Protein AF-A0A7S0ETU5-F1 (afdb_monomer)

Radius of gyration: 22.47 Å; Cα contacts (8 Å, |Δi|>4): 274; chains: 1; bounding box: 62×33×72 Å

Mean predicted aligned error: 13.71 Å

Structure (mmCIF, N/CA/C/O backbone):
data_AF-A0A7S0ETU5-F1
#
_entry.id   AF-A0A7S0ETU5-F1
#
loop_
_atom_site.group_PDB
_atom_site.id
_atom_site.type_symbol
_atom_site.label_atom_id
_atom_site.label_alt_id
_atom_site.label_comp_id
_atom_site.label_asym_id
_atom_site.label_entity_id
_atom_site.label_seq_id
_atom_site.pdbx_PDB_ins_code
_atom_site.Cartn_x
_atom_site.Cartn_y
_atom_site.Cartn_z
_atom_site.occupancy
_atom_site.B_iso_or_equiv
_atom_site.auth_seq_id
_atom_site.auth_comp_id
_atom_site.auth_asym_id
_atom_site.auth_atom_id
_atom_site.pdbx_PDB_model_num
ATOM 1 N N . VAL A 1 1 ? 16.289 -14.138 17.299 1.00 45.72 1 VAL A N 1
ATOM 2 C CA . VAL A 1 1 ? 15.875 -12.970 16.482 1.00 45.72 1 VAL A CA 1
ATOM 3 C C . VAL A 1 1 ? 15.172 -11.988 17.409 1.00 45.72 1 VAL A C 1
ATOM 5 O O . VAL A 1 1 ? 14.161 -12.369 17.981 1.00 45.72 1 VAL A O 1
ATOM 8 N N . ARG A 1 2 ? 15.724 -10.792 17.666 1.00 39.81 2 ARG A N 1
ATOM 9 C CA . ARG A 1 2 ? 15.003 -9.770 18.454 1.00 39.81 2 ARG A CA 1
ATOM 10 C C . ARG A 1 2 ? 13.750 -9.366 17.662 1.00 39.81 2 ARG A C 1
ATOM 12 O O . ARG A 1 2 ? 13.900 -9.133 16.462 1.00 39.81 2 ARG A O 1
ATOM 19 N N . PRO A 1 3 ? 12.546 -9.307 18.261 1.00 54.31 3 PRO A N 1
ATOM 20 C CA . PRO A 1 3 ? 11.381 -8.816 17.539 1.00 54.31 3 PRO A CA 1
ATOM 21 C C . PRO A 1 3 ? 11.680 -7.379 17.115 1.00 54.31 3 PRO A C 1
ATOM 23 O O . PRO A 1 3 ? 12.075 -6.558 17.944 1.00 54.31 3 PRO A O 1
ATOM 26 N N . ALA A 1 4 ? 11.565 -7.090 15.820 1.00 57.84 4 ALA A N 1
ATOM 27 C CA . ALA A 1 4 ? 11.725 -5.728 15.344 1.00 57.84 4 ALA A CA 1
ATOM 28 C C . ALA A 1 4 ? 10.678 -4.862 16.063 1.00 57.84 4 ALA A C 1
ATOM 30 O O . ALA A 1 4 ? 9.484 -5.163 16.035 1.00 57.84 4 ALA A O 1
ATOM 31 N N . SER A 1 5 ? 11.128 -3.845 16.796 1.00 65.81 5 SER A N 1
ATOM 32 C CA . SER A 1 5 ? 10.215 -2.862 17.372 1.00 65.81 5 SER A CA 1
ATOM 33 C C . SER A 1 5 ? 9.646 -2.036 16.228 1.00 65.81 5 SER A C 1
ATOM 35 O O . SER A 1 5 ? 10.385 -1.675 15.312 1.00 65.81 5 SER A O 1
ATOM 37 N N . CYS A 1 6 ? 8.359 -1.701 16.291 1.00 71.56 6 CYS A N 1
ATOM 38 C CA . CYS A 1 6 ? 7.698 -0.868 15.285 1.00 71.56 6 CYS A CA 1
ATOM 39 C C . CYS A 1 6 ? 8.519 0.391 14.916 1.00 71.56 6 CYS A C 1
ATOM 41 O O . CYS A 1 6 ? 8.645 0.740 13.748 1.00 71.56 6 CYS A O 1
ATOM 43 N N . LYS A 1 7 ? 9.227 0.986 15.888 1.00 65.19 7 LYS A N 1
ATOM 44 C CA . LYS A 1 7 ? 10.065 2.184 15.699 1.00 65.19 7 LYS A CA 1
ATOM 45 C C . LYS A 1 7 ? 11.215 2.031 14.691 1.00 65.19 7 LYS A C 1
ATOM 47 O O . LYS A 1 7 ? 11.706 3.040 14.196 1.00 65.19 7 LYS A O 1
ATOM 52 N N . SER A 1 8 ? 11.666 0.811 14.397 1.00 68.06 8 SER A N 1
ATOM 53 C CA . SER A 1 8 ? 12.779 0.557 13.471 1.00 68.06 8 SER A CA 1
ATOM 54 C C . SER A 1 8 ? 12.337 -0.012 12.122 1.00 68.06 8 SER A C 1
ATOM 56 O O . SER A 1 8 ? 13.191 -0.330 11.297 1.00 68.06 8 SER A O 1
ATOM 58 N N . VAL A 1 9 ? 11.031 -0.194 11.894 1.00 70.81 9 VAL A N 1
ATOM 59 C CA . VAL A 1 9 ? 10.513 -0.873 10.700 1.00 70.81 9 VAL A CA 1
ATOM 60 C C . VAL A 1 9 ? 9.837 0.120 9.769 1.00 70.81 9 VAL A C 1
ATOM 62 O O . VAL A 1 9 ? 8.929 0.853 10.159 1.00 70.81 9 VAL A O 1
ATOM 65 N N . ARG A 1 10 ? 10.262 0.098 8.505 1.00 73.12 10 ARG A N 1
ATOM 66 C CA . ARG A 1 10 ? 9.599 0.791 7.403 1.00 73.12 10 ARG A CA 1
ATOM 67 C C . ARG A 1 10 ? 9.239 -0.210 6.314 1.00 73.12 10 ARG A C 1
ATOM 69 O O . ARG A 1 10 ? 10.045 -1.082 5.992 1.00 73.12 10 ARG A O 1
ATOM 76 N N . ALA A 1 11 ? 8.059 -0.066 5.728 1.00 64.19 11 ALA A N 1
ATOM 77 C CA . ALA A 1 11 ? 7.816 -0.559 4.385 1.00 64.19 11 ALA A CA 1
ATOM 78 C C . ALA A 1 11 ? 8.724 0.252 3.445 1.00 64.19 11 ALA A C 1
ATOM 80 O O . ALA A 1 11 ? 8.657 1.481 3.405 1.00 64.19 11 ALA A O 1
ATOM 81 N N . THR A 1 12 ? 9.667 -0.412 2.785 1.00 54.06 12 THR A N 1
ATOM 82 C CA . THR A 1 12 ? 10.616 0.238 1.877 1.00 54.06 12 THR A CA 1
ATOM 83 C C . THR A 1 12 ? 9.896 0.791 0.639 1.00 54.06 12 THR A C 1
ATOM 85 O O . THR A 1 12 ? 8.890 0.237 0.204 1.00 54.06 12 THR A O 1
ATOM 88 N N . HIS A 1 13 ? 10.427 1.890 0.084 1.00 56.19 13 HIS A N 1
ATOM 89 C CA . HIS A 1 13 ? 9.932 2.596 -1.111 1.00 56.19 13 HIS A CA 1
ATOM 90 C C . HIS A 1 13 ? 8.478 3.082 -1.029 1.00 56.19 13 HIS A C 1
ATOM 92 O O . HIS A 1 13 ? 7.650 2.736 -1.868 1.00 56.19 13 HIS A O 1
ATOM 98 N N . ALA A 1 14 ? 8.176 3.939 -0.048 1.00 54.22 14 ALA A N 1
ATOM 99 C CA . ALA A 1 14 ? 7.010 4.810 -0.156 1.00 54.22 14 ALA A CA 1
ATOM 100 C C . ALA A 1 14 ? 7.211 5.736 -1.363 1.00 54.22 14 ALA A C 1
ATOM 102 O O . ALA A 1 14 ? 7.988 6.693 -1.310 1.00 54.22 14 ALA A O 1
ATOM 103 N N . LEU A 1 15 ? 6.565 5.400 -2.476 1.00 59.16 15 LEU A N 1
ATOM 104 C CA . LEU A 1 15 ? 6.574 6.236 -3.667 1.00 59.16 15 LEU A CA 1
ATOM 105 C C . LEU A 1 15 ? 5.717 7.464 -3.369 1.00 59.16 15 LEU A C 1
ATOM 107 O O . LEU A 1 15 ? 4.671 7.366 -2.720 1.00 59.16 15 LEU A O 1
ATOM 111 N N . ARG A 1 16 ? 6.149 8.641 -3.833 1.00 58.72 16 ARG A N 1
ATOM 112 C CA . ARG A 1 16 ? 5.278 9.816 -3.773 1.00 58.72 16 ARG A CA 1
ATOM 113 C C . ARG A 1 16 ? 4.130 9.531 -4.722 1.00 58.72 16 ARG A C 1
ATOM 115 O O . ARG A 1 16 ? 4.345 9.522 -5.928 1.00 58.72 16 ARG A O 1
ATOM 122 N N . ALA A 1 17 ? 2.949 9.276 -4.177 1.00 57.88 17 ALA A N 1
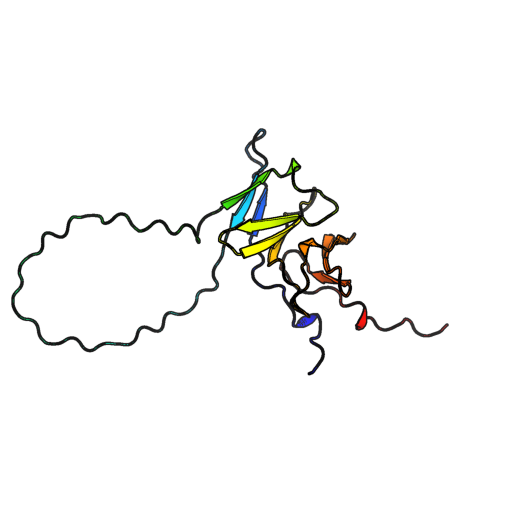ATOM 123 C CA . ALA A 1 17 ? 1.728 9.204 -4.949 1.00 57.88 17 ALA A CA 1
ATOM 124 C C . ALA A 1 17 ? 1.035 10.566 -4.884 1.00 57.88 17 ALA A C 1
ATOM 126 O O . ALA A 1 17 ? 0.931 11.153 -3.808 1.00 57.88 17 ALA A O 1
ATOM 127 N N . ARG A 1 18 ? 0.584 11.090 -6.023 1.00 59.22 18 ARG A N 1
ATOM 128 C CA . ARG A 1 18 ? -0.239 12.306 -6.070 1.00 59.22 18 ARG A CA 1
ATOM 129 C C . ARG A 1 18 ? -1.427 12.080 -6.985 1.00 59.22 18 ARG A C 1
ATOM 131 O O . ARG A 1 18 ? -1.296 11.475 -8.048 1.00 59.22 18 ARG A O 1
ATOM 138 N N . ALA A 1 19 ? -2.577 12.604 -6.582 1.00 56.00 19 ALA A N 1
ATOM 139 C CA . ALA A 1 19 ? -3.689 12.806 -7.499 1.00 56.00 19 ALA A CA 1
ATOM 140 C C . ALA A 1 19 ? -3.479 14.151 -8.206 1.00 56.00 19 ALA A C 1
ATOM 142 O O . ALA A 1 19 ? -3.380 15.187 -7.542 1.00 56.00 19 ALA A O 1
ATOM 143 N N . ARG A 1 20 ? -3.407 14.163 -9.543 1.00 53.84 20 ARG A N 1
ATOM 144 C CA . ARG A 1 20 ? -3.414 15.429 -10.296 1.00 53.84 20 ARG A CA 1
ATOM 145 C C . ARG A 1 20 ? -4.758 16.127 -10.046 1.00 53.84 20 ARG A C 1
ATOM 147 O O . ARG A 1 20 ? -5.813 15.572 -10.355 1.00 53.84 20 ARG A O 1
ATOM 154 N N . ARG A 1 21 ? -4.730 17.317 -9.436 1.00 52.41 21 ARG A N 1
ATOM 155 C CA . ARG A 1 21 ? -5.937 18.104 -9.100 1.00 52.41 21 ARG A CA 1
ATOM 156 C C . ARG A 1 21 ? -6.364 19.071 -10.207 1.00 52.41 21 ARG A C 1
ATOM 158 O O . ARG A 1 21 ? -7.439 19.645 -10.119 1.00 52.41 21 ARG A O 1
ATOM 165 N N . ASP A 1 22 ? -5.543 19.248 -11.233 1.00 45.97 22 ASP A N 1
ATOM 166 C CA . ASP A 1 22 ? -5.636 20.321 -12.225 1.00 45.97 22 ASP A CA 1
ATOM 167 C C . ASP A 1 22 ? -6.175 19.884 -13.602 1.00 45.97 22 ASP A C 1
ATOM 169 O O . ASP A 1 22 ? -6.181 20.677 -14.539 1.00 45.97 22 ASP A O 1
ATOM 173 N N . GLN A 1 23 ? -6.699 18.658 -13.732 1.00 43.69 23 GLN A N 1
ATOM 174 C CA . GLN A 1 23 ? -7.470 18.231 -14.908 1.00 43.69 23 GLN A CA 1
ATOM 175 C C . GLN A 1 23 ? -8.798 17.567 -14.492 1.00 43.69 23 GLN A C 1
ATOM 177 O O . GLN A 1 23 ? -8.777 16.450 -13.972 1.00 43.69 23 GLN A O 1
ATOM 182 N N . PRO A 1 24 ? -9.962 18.202 -14.741 1.00 39.59 24 PRO A N 1
ATOM 183 C CA . PRO A 1 24 ? -11.262 17.740 -14.234 1.00 39.59 24 PRO A CA 1
ATOM 184 C C . PRO A 1 24 ? -11.794 16.461 -14.906 1.00 39.59 24 PRO A C 1
ATOM 186 O O . PRO A 1 24 ? -12.795 15.906 -14.464 1.00 39.59 24 PRO A O 1
ATOM 189 N N . TYR A 1 25 ? -11.123 15.963 -15.949 1.00 42.12 25 TYR A N 1
ATOM 190 C CA . TYR A 1 25 ? -11.507 14.747 -16.682 1.00 42.12 25 TYR A CA 1
ATOM 191 C C . TYR A 1 25 ? -10.528 13.582 -16.458 1.00 42.12 25 TYR A C 1
ATOM 193 O O . TYR A 1 25 ? -10.817 12.451 -16.848 1.00 42.12 25 TYR A O 1
ATOM 201 N N . LEU A 1 26 ? -9.375 13.846 -15.824 1.00 40.81 26 LEU A N 1
ATOM 202 C CA . LEU A 1 26 ? -8.275 12.896 -15.668 1.00 40.81 26 LEU A CA 1
ATOM 203 C C . LEU A 1 26 ? -7.750 12.851 -14.227 1.00 40.81 26 LEU A C 1
ATOM 205 O O . LEU A 1 26 ? -6.632 13.259 -13.922 1.00 40.81 26 LEU A O 1
ATOM 209 N N . HIS A 1 27 ? -8.546 12.306 -13.311 1.00 55.97 27 HIS A N 1
ATOM 210 C CA . HIS A 1 27 ? -8.050 11.971 -11.976 1.00 55.97 27 HIS A CA 1
ATOM 211 C C . HIS A 1 27 ? -7.240 10.670 -12.043 1.00 55.97 27 HIS A C 1
ATOM 213 O O . HIS A 1 27 ? -7.751 9.610 -11.695 1.00 55.97 27 HIS A O 1
ATOM 219 N N . ALA A 1 28 ? -6.004 10.723 -12.539 1.00 54.44 28 ALA A N 1
ATOM 220 C CA . ALA A 1 28 ? -5.068 9.600 -12.485 1.00 54.44 28 ALA A CA 1
ATOM 221 C C . ALA A 1 28 ? -4.238 9.646 -11.191 1.00 54.44 28 ALA A C 1
ATOM 223 O O . ALA A 1 28 ? -3.848 10.720 -10.721 1.00 54.44 28 ALA A O 1
ATOM 224 N N . LEU A 1 29 ? -3.971 8.472 -10.621 1.00 57.72 29 LEU A N 1
ATOM 225 C CA . LEU A 1 29 ? -2.946 8.271 -9.603 1.00 57.72 29 LEU A CA 1
ATOM 226 C C . LEU A 1 29 ? -1.590 8.186 -10.300 1.00 57.72 29 LEU A C 1
ATOM 228 O O . LEU A 1 29 ? -1.395 7.355 -11.190 1.00 57.72 29 LEU A O 1
ATOM 232 N N . LEU A 1 30 ? -0.671 9.060 -9.897 1.00 64.69 30 LEU A N 1
ATOM 233 C CA . LEU A 1 30 ? 0.702 9.086 -10.388 1.00 64.69 30 LEU A CA 1
ATOM 234 C C . LEU A 1 30 ? 1.631 8.553 -9.294 1.00 64.69 30 LEU A C 1
ATOM 236 O O . LEU A 1 30 ? 1.403 8.873 -8.128 1.00 64.69 30 LEU A O 1
ATOM 240 N N . LEU A 1 31 ? 2.675 7.799 -9.654 1.00 57.81 31 LEU A N 1
ATOM 241 C CA . LEU A 1 31 ? 3.783 7.419 -8.761 1.00 57.81 31 LEU A CA 1
ATOM 242 C C . LEU A 1 31 ? 5.111 7.995 -9.262 1.00 57.81 31 LEU A C 1
ATOM 244 O O . LEU A 1 31 ? 5.435 7.801 -10.431 1.00 57.81 31 LEU A O 1
ATOM 248 N N . MET A 1 32 ? 5.885 8.670 -8.398 1.00 57.69 32 MET A N 1
ATOM 249 C CA . MET A 1 32 ? 7.323 8.880 -8.641 1.00 57.69 32 MET A CA 1
ATOM 250 C C . MET A 1 32 ? 8.131 7.838 -7.913 1.00 57.69 32 MET A C 1
ATOM 252 O O . MET A 1 32 ? 8.015 7.689 -6.692 1.00 57.69 32 MET A O 1
ATOM 256 N N . PHE A 1 33 ? 9.050 7.246 -8.651 1.00 49.03 33 PHE A N 1
ATOM 257 C CA . PHE A 1 33 ? 10.226 6.614 -8.098 1.00 49.03 33 PHE A CA 1
ATOM 258 C C . PHE A 1 33 ? 11.217 7.693 -7.676 1.00 49.03 33 PHE A C 1
ATOM 260 O O . PHE A 1 33 ? 11.504 8.629 -8.407 1.00 49.03 33 PHE A O 1
ATOM 267 N N . SER A 1 34 ? 11.693 7.584 -6.443 1.00 39.78 34 SER A N 1
ATOM 268 C CA . SER A 1 34 ? 12.872 8.296 -5.969 1.00 39.78 34 SER A CA 1
ATOM 269 C C . SER A 1 34 ? 13.824 7.198 -5.546 1.00 39.78 34 SER A C 1
ATOM 271 O O . SER A 1 34 ? 13.620 6.572 -4.503 1.00 39.78 34 SER A O 1
ATOM 273 N N . LEU A 1 35 ? 14.835 6.921 -6.363 1.00 43.53 35 LEU A N 1
ATOM 274 C CA . LEU A 1 35 ? 15.949 6.099 -5.911 1.00 43.53 35 LEU A CA 1
ATOM 275 C C . LEU A 1 35 ? 16.624 6.805 -4.719 1.00 43.53 35 LEU A C 1
ATOM 277 O O . LEU A 1 35 ? 16.772 8.031 -4.734 1.00 43.53 35 LEU A O 1
ATOM 281 N N . PRO A 1 36 ? 17.047 6.082 -3.669 1.00 37.81 36 PRO A N 1
ATOM 282 C CA . PRO A 1 36 ? 18.056 6.608 -2.767 1.00 37.81 36 PRO A CA 1
ATOM 283 C C . PRO A 1 36 ? 19.364 6.711 -3.560 1.00 37.81 36 PRO A C 1
ATOM 285 O O . PRO A 1 36 ? 19.745 5.759 -4.236 1.00 37.81 36 PRO A O 1
ATOM 288 N N . SER A 1 37 ? 20.043 7.858 -3.502 1.00 41.94 37 SER A N 1
ATOM 289 C CA . SER A 1 37 ? 21.351 8.068 -4.129 1.00 41.94 37 SER A CA 1
ATOM 290 C C . SER A 1 37 ? 22.343 6.985 -3.685 1.00 41.94 37 SER A C 1
ATOM 292 O O . SER A 1 37 ? 22.947 7.081 -2.616 1.00 41.94 37 SER A O 1
ATOM 294 N N . VAL A 1 38 ? 22.522 5.935 -4.487 1.00 42.56 38 VAL A N 1
ATOM 295 C CA . VAL A 1 38 ? 23.608 4.977 -4.289 1.00 42.56 38 VAL A CA 1
ATOM 296 C C . VAL A 1 38 ? 24.860 5.615 -4.880 1.00 42.56 38 VAL A C 1
ATOM 298 O O . VAL A 1 38 ? 24.975 5.791 -6.090 1.00 42.56 38 VAL A O 1
ATOM 301 N N . LEU A 1 39 ? 25.781 6.007 -4.000 1.00 41.78 39 LEU A N 1
ATOM 302 C CA . LEU A 1 39 ? 27.138 6.434 -4.332 1.00 41.78 39 LEU A CA 1
ATOM 303 C C . LEU A 1 39 ? 27.810 5.385 -5.234 1.00 41.78 39 LEU A C 1
ATOM 305 O O . LEU A 1 39 ? 28.245 4.334 -4.766 1.00 41.78 39 LEU A O 1
ATOM 309 N N . LEU A 1 40 ? 27.921 5.687 -6.527 1.00 41.16 40 LEU A N 1
ATOM 310 C CA . LEU A 1 40 ? 28.787 4.971 -7.459 1.00 41.16 40 LEU A CA 1
ATOM 311 C C . LEU A 1 40 ? 30.248 5.308 -7.124 1.00 41.16 40 LEU A C 1
ATOM 313 O O . LEU A 1 40 ? 30.797 6.305 -7.593 1.00 41.16 40 LEU A O 1
ATOM 317 N N . LEU A 1 41 ? 30.898 4.475 -6.310 1.00 39.81 41 LEU A N 1
ATOM 318 C CA . LEU A 1 41 ? 32.357 4.475 -6.215 1.00 39.81 41 LEU A CA 1
ATOM 319 C C . LEU A 1 41 ? 32.915 3.875 -7.516 1.00 39.81 41 LEU A C 1
ATOM 321 O O . LEU A 1 41 ? 32.915 2.662 -7.713 1.00 39.81 41 LEU A O 1
ATOM 325 N N . SER A 1 42 ? 33.362 4.738 -8.428 1.00 43.56 42 SER A N 1
ATOM 326 C CA . SER A 1 42 ? 34.077 4.326 -9.641 1.00 43.56 42 SER A CA 1
ATOM 327 C C . SER A 1 42 ? 35.454 3.748 -9.282 1.00 43.56 42 SER A C 1
ATOM 329 O O . SER A 1 42 ? 36.198 4.403 -8.544 1.00 43.56 42 SER A O 1
ATOM 331 N N . PRO A 1 43 ? 35.874 2.589 -9.823 1.00 42.66 43 PRO A N 1
ATOM 332 C CA . PRO A 1 43 ? 37.268 2.183 -9.747 1.00 42.66 43 PRO A CA 1
ATOM 333 C C . PRO A 1 43 ? 38.087 3.020 -10.741 1.00 42.66 43 PRO A C 1
ATOM 335 O O . PRO A 1 43 ? 37.750 3.127 -11.921 1.00 42.66 43 PRO A O 1
ATOM 338 N N . ARG A 1 44 ? 39.178 3.635 -10.269 1.00 47.38 44 ARG A N 1
ATOM 339 C CA . ARG A 1 44 ? 40.146 4.329 -11.129 1.00 47.38 44 ARG A CA 1
ATOM 340 C C . ARG A 1 44 ? 40.927 3.300 -11.948 1.00 47.38 44 ARG A C 1
ATOM 342 O O . ARG A 1 44 ? 41.895 2.725 -11.456 1.00 47.38 44 ARG A O 1
ATOM 349 N N . LEU A 1 45 ? 40.531 3.086 -13.198 1.00 46.78 45 LEU A N 1
ATOM 350 C CA . LEU A 1 45 ? 41.379 2.410 -14.177 1.00 46.78 45 LEU A CA 1
ATOM 351 C C . LEU A 1 45 ? 42.435 3.402 -14.684 1.00 46.78 45 LEU A C 1
ATOM 353 O O . LEU A 1 45 ? 42.112 4.500 -15.133 1.00 46.78 45 LEU A O 1
ATOM 357 N N . HIS A 1 46 ? 43.704 3.020 -14.550 1.00 43.41 46 HIS A N 1
ATOM 358 C CA . HIS A 1 46 ? 44.849 3.753 -15.081 1.00 43.41 46 HIS A CA 1
ATOM 359 C C . HIS A 1 46 ? 44.788 3.791 -16.616 1.00 43.41 46 HIS A C 1
ATOM 361 O O . HIS A 1 46 ? 44.645 2.752 -17.258 1.00 43.41 46 HIS A O 1
ATOM 367 N N . SER A 1 47 ? 44.930 4.981 -17.201 1.00 52.25 47 SER A N 1
ATOM 368 C CA . SER A 1 47 ? 44.995 5.165 -18.655 1.00 52.25 47 SER A CA 1
ATOM 369 C C . SER A 1 47 ? 46.397 4.847 -19.201 1.00 52.25 47 SER A C 1
ATOM 371 O O . SER A 1 47 ? 47.373 5.363 -18.649 1.00 52.25 47 SER A O 1
ATOM 373 N N . PRO A 1 48 ? 46.538 4.081 -20.301 1.00 48.91 48 PRO A N 1
ATOM 374 C CA . PRO A 1 48 ? 47.803 3.964 -21.030 1.00 48.91 48 PRO A CA 1
ATOM 375 C C . PRO A 1 48 ? 48.088 5.217 -21.895 1.00 48.91 48 PRO A C 1
ATOM 377 O O . PRO A 1 48 ? 47.178 6.017 -22.146 1.00 48.91 48 PRO A O 1
ATOM 380 N N . PRO A 1 49 ? 49.347 5.432 -22.338 1.00 50.31 49 PRO A N 1
ATOM 381 C CA . PRO A 1 49 ? 49.764 6.665 -23.005 1.00 50.31 49 PRO A CA 1
ATOM 382 C C . PRO A 1 49 ? 49.180 6.825 -24.418 1.00 50.31 49 PRO A C 1
ATOM 384 O O . PRO A 1 49 ? 48.971 5.865 -25.156 1.00 50.31 49 PRO A O 1
ATOM 387 N N . ARG A 1 50 ? 48.938 8.094 -24.775 1.00 54.66 50 ARG A N 1
ATOM 388 C CA . ARG A 1 50 ? 48.325 8.578 -26.023 1.00 54.66 50 ARG A CA 1
ATOM 389 C C . ARG A 1 50 ? 49.173 8.262 -27.259 1.00 54.66 50 ARG A C 1
ATOM 391 O O . ARG A 1 50 ? 50.283 8.773 -27.385 1.00 54.66 50 ARG A O 1
ATOM 398 N N . THR A 1 51 ? 48.567 7.607 -28.242 1.00 50.88 51 THR A N 1
ATOM 399 C CA . THR A 1 51 ? 49.002 7.624 -29.646 1.00 50.88 51 THR A CA 1
ATOM 400 C C . THR A 1 51 ? 47.854 8.090 -30.548 1.00 50.88 51 THR A C 1
ATOM 402 O O . THR A 1 51 ? 46.722 7.643 -30.410 1.00 50.88 51 THR A O 1
ATOM 405 N N . GLY A 1 52 ? 48.162 9.032 -31.449 1.00 46.31 52 GLY A N 1
ATOM 406 C CA . GLY A 1 52 ? 47.435 9.307 -32.699 1.00 46.31 52 GLY A CA 1
ATOM 407 C C . GLY A 1 52 ? 45.976 9.768 -32.604 1.00 46.31 52 GLY A C 1
ATOM 408 O O . GLY A 1 52 ? 45.050 8.966 -32.594 1.00 46.31 52 GLY A O 1
ATOM 409 N N . ARG A 1 53 ? 45.750 11.085 -32.645 1.00 53.53 53 ARG A N 1
ATOM 410 C CA . ARG A 1 53 ? 44.420 11.709 -32.717 1.00 53.53 53 ARG A CA 1
ATOM 411 C C . ARG A 1 53 ? 43.870 11.623 -34.148 1.00 53.53 53 ARG A C 1
ATOM 413 O O . ARG A 1 53 ? 44.202 12.466 -34.973 1.00 53.53 53 ARG A O 1
ATOM 420 N N . ILE A 1 54 ? 42.989 10.663 -34.424 1.00 52.44 54 ILE A N 1
ATOM 421 C CA . ILE A 1 54 ? 41.996 10.825 -35.496 1.00 52.44 54 ILE A CA 1
ATOM 422 C C . ILE A 1 54 ? 40.827 11.580 -34.867 1.00 52.44 54 ILE A C 1
ATOM 424 O O . ILE A 1 54 ? 40.254 11.131 -33.873 1.00 52.44 54 ILE A O 1
ATOM 428 N N . ALA A 1 55 ? 40.514 12.766 -35.389 1.00 54.38 55 ALA A N 1
ATOM 429 C CA . ALA A 1 55 ? 39.329 13.505 -34.981 1.00 54.38 55 ALA A CA 1
ATOM 430 C C . ALA A 1 55 ? 38.092 12.720 -35.437 1.00 54.38 55 ALA A C 1
ATOM 432 O O . ALA A 1 55 ? 37.631 12.858 -36.565 1.00 54.38 55 ALA A O 1
ATOM 433 N N . SER A 1 56 ? 37.582 11.860 -34.555 1.00 54.97 56 SER A N 1
ATOM 434 C CA . SER A 1 56 ? 36.231 11.334 -34.676 1.00 54.97 56 SER A CA 1
ATOM 435 C C . SER A 1 56 ? 35.287 12.529 -34.639 1.00 54.97 56 SER A C 1
ATOM 437 O O . SER A 1 56 ? 35.167 13.204 -33.613 1.00 54.97 56 SER A O 1
ATOM 439 N N . ILE A 1 57 ? 34.646 12.814 -35.770 1.00 53.78 57 ILE A N 1
ATOM 440 C CA . ILE A 1 57 ? 33.417 13.597 -35.796 1.00 53.78 57 ILE A CA 1
ATOM 441 C C . ILE A 1 57 ? 32.378 12.697 -35.124 1.00 53.78 57 ILE A C 1
ATOM 443 O O . ILE A 1 57 ? 31.673 11.929 -35.776 1.00 53.78 57 ILE A O 1
ATOM 447 N N . ALA A 1 58 ? 32.360 12.707 -33.792 1.00 55.69 58 ALA A N 1
ATOM 448 C CA . ALA A 1 58 ? 31.285 12.095 -33.038 1.00 55.69 58 ALA A CA 1
ATOM 449 C C . ALA A 1 58 ? 30.004 12.846 -33.427 1.00 55.69 58 ALA A C 1
ATOM 451 O O . ALA A 1 58 ? 30.009 14.080 -33.367 1.00 55.69 58 ALA A O 1
ATOM 452 N N . PRO A 1 59 ? 28.930 12.160 -33.854 1.00 53.19 59 PRO A N 1
ATOM 453 C CA . PRO A 1 59 ? 27.677 12.841 -34.120 1.00 53.19 59 PRO A CA 1
ATOM 454 C C . PRO A 1 59 ? 27.264 13.567 -32.839 1.00 53.19 59 PRO A C 1
ATOM 456 O O . PRO A 1 59 ? 27.162 12.964 -31.765 1.00 53.19 59 PRO A O 1
ATOM 459 N N . ALA A 1 60 ? 27.121 14.887 -32.951 1.00 56.75 60 ALA A N 1
ATOM 460 C CA . ALA A 1 60 ? 26.601 15.717 -31.886 1.00 56.75 60 ALA A CA 1
ATOM 461 C C . ALA A 1 60 ? 25.204 15.203 -31.509 1.00 56.75 60 ALA A C 1
ATOM 463 O O . ALA A 1 60 ? 24.395 14.908 -32.385 1.00 56.75 60 ALA A O 1
ATOM 464 N N . ALA A 1 61 ? 24.967 15.099 -30.201 1.00 57.12 61 ALA A N 1
ATOM 465 C CA . ALA A 1 61 ? 23.731 14.644 -29.571 1.00 57.12 61 ALA A CA 1
ATOM 466 C C . ALA A 1 61 ? 23.353 13.176 -29.854 1.00 57.12 61 ALA A C 1
ATOM 468 O O . ALA A 1 61 ? 22.441 12.856 -30.614 1.00 57.12 61 ALA A O 1
ATOM 469 N N . ARG A 1 62 ? 23.983 12.259 -29.106 1.00 54.88 62 ARG A N 1
ATOM 470 C CA . ARG A 1 62 ? 23.238 11.089 -28.623 1.00 54.88 62 ARG A CA 1
ATOM 471 C C . ARG A 1 62 ? 22.063 11.641 -27.819 1.00 54.88 62 ARG A C 1
ATOM 473 O O . ARG A 1 62 ? 22.307 12.396 -26.884 1.00 54.88 62 ARG A O 1
ATOM 480 N N . PHE A 1 63 ? 20.830 11.306 -28.191 1.00 61.78 63 PHE A N 1
ATOM 481 C CA . PHE A 1 63 ? 19.679 11.489 -27.309 1.00 61.78 63 PHE A CA 1
ATOM 482 C C . PHE A 1 63 ? 20.087 11.001 -25.915 1.00 61.78 63 PHE A C 1
ATOM 484 O O . PHE A 1 63 ? 20.531 9.856 -25.787 1.00 61.78 63 PHE A O 1
ATOM 491 N N . GLU A 1 64 ? 20.033 11.870 -24.902 1.00 69.00 64 GLU A N 1
ATOM 492 C CA . GLU A 1 64 ? 20.174 11.403 -23.526 1.00 69.00 64 GLU A CA 1
ATOM 493 C C . GLU A 1 64 ? 19.146 10.288 -23.334 1.00 69.00 64 GLU A C 1
ATOM 495 O O . GLU A 1 64 ? 17.980 10.435 -23.713 1.00 69.00 64 GLU A O 1
ATOM 500 N N . ALA A 1 65 ? 19.602 9.124 -22.872 1.00 74.75 65 ALA A N 1
ATOM 501 C CA . ALA A 1 65 ? 18.720 7.985 -22.697 1.00 74.75 65 ALA A CA 1
ATOM 502 C C . ALA A 1 65 ? 17.640 8.382 -21.686 1.00 74.75 65 ALA A C 1
ATOM 504 O O . ALA A 1 65 ? 17.953 8.709 -20.544 1.00 74.75 65 ALA A O 1
ATOM 505 N N . PHE A 1 66 ? 16.383 8.400 -22.122 1.00 80.81 66 PHE A N 1
ATOM 506 C CA . PHE A 1 66 ? 15.261 8.718 -21.253 1.00 80.81 66 PHE A CA 1
ATOM 507 C C . PHE A 1 66 ? 15.158 7.654 -20.153 1.00 80.81 66 PHE A C 1
ATOM 509 O O . PHE A 1 66 ? 14.894 6.483 -20.442 1.00 80.81 66 PHE A O 1
ATOM 516 N N . ASP A 1 67 ? 15.388 8.053 -18.901 1.00 82.50 67 ASP A N 1
ATOM 517 C CA . ASP A 1 67 ? 15.262 7.165 -17.748 1.00 82.50 67 ASP A CA 1
ATOM 518 C C . ASP A 1 67 ? 13.795 7.060 -17.320 1.00 82.50 67 ASP A C 1
ATOM 520 O O . ASP A 1 67 ? 13.283 7.875 -16.552 1.00 82.50 67 ASP A O 1
ATOM 524 N N . TRP A 1 68 ? 13.102 6.036 -17.815 1.00 79.50 68 TRP A N 1
ATOM 525 C CA . TRP A 1 68 ? 11.705 5.760 -17.468 1.00 79.50 68 TRP A CA 1
ATOM 526 C C . TRP A 1 68 ? 11.472 5.589 -15.958 1.00 79.50 68 TRP A C 1
ATOM 528 O O . TRP A 1 68 ? 10.350 5.806 -15.492 1.00 79.50 68 TRP A O 1
ATOM 538 N N . LEU A 1 69 ? 12.509 5.231 -15.194 1.00 81.75 69 LEU A N 1
ATOM 539 C CA . LEU A 1 69 ? 12.420 5.033 -13.752 1.00 81.75 69 LEU A CA 1
ATOM 540 C C . LEU A 1 69 ? 12.525 6.336 -12.958 1.00 81.75 69 LEU A C 1
ATOM 542 O O . LEU A 1 69 ? 12.183 6.311 -11.789 1.00 81.75 69 LEU A O 1
ATOM 546 N N . ASP A 1 70 ? 12.927 7.465 -13.544 1.00 80.00 70 ASP A N 1
ATOM 547 C CA . ASP A 1 70 ? 13.001 8.759 -12.833 1.00 80.00 70 ASP A CA 1
ATOM 548 C C . ASP A 1 70 ? 11.827 9.701 -13.176 1.00 80.00 70 ASP A C 1
ATOM 550 O O . ASP A 1 70 ? 11.884 10.919 -13.016 1.00 80.00 70 ASP A O 1
ATOM 554 N N . HIS A 1 71 ? 10.723 9.137 -13.675 1.00 82.50 71 HIS A N 1
ATOM 555 C CA . HIS A 1 71 ? 9.556 9.894 -14.129 1.00 82.50 71 HIS A CA 1
ATOM 556 C C . HIS A 1 71 ? 8.256 9.431 -13.463 1.00 82.50 71 HIS A C 1
ATOM 558 O O . HIS A 1 71 ? 8.112 8.286 -13.032 1.00 82.50 71 HIS A O 1
ATOM 564 N N . TRP A 1 72 ? 7.277 10.341 -13.393 1.00 83.06 72 TRP A N 1
ATOM 565 C CA . TRP A 1 72 ? 5.926 10.031 -12.925 1.00 83.06 72 TRP A CA 1
ATOM 566 C C . TRP A 1 72 ? 5.240 9.032 -13.860 1.00 83.06 72 TRP A C 1
ATOM 568 O O . TRP A 1 72 ? 5.059 9.326 -15.041 1.00 83.06 72 TRP A O 1
ATOM 578 N N . GLN A 1 73 ? 4.777 7.908 -13.310 1.00 85.62 73 GLN A N 1
ATOM 579 C CA . GLN A 1 73 ? 4.038 6.892 -14.060 1.00 85.62 73 GLN A CA 1
ATOM 580 C C . GLN A 1 73 ? 2.547 6.903 -13.691 1.00 85.62 73 GLN A C 1
ATOM 582 O O . GLN A 1 73 ? 2.219 6.841 -12.498 1.00 85.62 73 GLN A O 1
ATOM 587 N N . PRO A 1 74 ? 1.627 6.981 -14.671 1.00 88.56 74 PRO A N 1
ATOM 588 C CA . PRO A 1 74 ? 0.207 6.781 -14.423 1.00 88.56 74 PRO A CA 1
ATOM 589 C C . PRO A 1 74 ? -0.065 5.296 -14.183 1.00 88.56 74 PRO A C 1
ATOM 591 O O . PRO A 1 74 ? 0.272 4.455 -15.010 1.00 88.56 74 PRO A O 1
ATOM 594 N N . ILE A 1 75 ? -0.690 4.978 -13.052 1.00 87.56 75 ILE A N 1
ATOM 595 C CA . ILE A 1 75 ? -0.889 3.582 -12.632 1.00 87.56 75 ILE A CA 1
ATOM 596 C C . ILE A 1 75 ? -2.349 3.143 -12.561 1.00 87.56 75 ILE A C 1
ATOM 598 O O . ILE A 1 75 ? -2.642 1.959 -12.686 1.00 87.56 75 ILE A O 1
ATOM 602 N N . ALA A 1 76 ? -3.267 4.080 -12.332 1.00 87.69 76 ALA A N 1
ATOM 603 C CA . ALA A 1 76 ? -4.696 3.810 -12.240 1.00 87.69 76 ALA A CA 1
ATOM 604 C C . ALA A 1 76 ? -5.492 5.113 -12.309 1.00 87.69 76 ALA A C 1
ATOM 606 O O . ALA A 1 76 ? -4.988 6.191 -11.971 1.00 87.69 76 ALA A O 1
ATOM 607 N N . TRP A 1 77 ? -6.773 5.013 -12.652 1.00 87.06 77 TRP A N 1
ATOM 608 C CA . TRP A 1 77 ? -7.719 6.086 -12.373 1.00 87.06 77 TRP A CA 1
ATOM 609 C C . TRP A 1 77 ? -8.059 6.097 -10.886 1.00 87.06 77 TRP A C 1
ATOM 611 O O . TRP A 1 77 ? -8.300 5.059 -10.277 1.00 87.06 77 TRP A O 1
ATOM 621 N N . ALA A 1 78 ? -8.157 7.282 -10.294 1.00 85.44 78 ALA A N 1
ATOM 622 C CA . ALA A 1 78 ? -8.507 7.448 -8.892 1.00 85.44 78 ALA A CA 1
ATOM 623 C C . ALA A 1 78 ? -9.861 6.798 -8.566 1.00 85.44 78 ALA A C 1
ATOM 625 O O . ALA A 1 78 ? -9.999 6.171 -7.524 1.00 85.44 78 ALA A O 1
ATOM 626 N N . ARG A 1 79 ? -10.849 6.897 -9.463 1.00 85.81 79 ARG A N 1
ATOM 627 C CA . ARG A 1 79 ? -12.169 6.266 -9.280 1.00 85.81 79 ARG A CA 1
ATOM 628 C C . ARG A 1 79 ? -12.118 4.734 -9.217 1.00 85.81 79 ARG A C 1
ATOM 630 O O . ARG A 1 79 ? -12.970 4.153 -8.557 1.00 85.81 79 ARG A O 1
ATOM 637 N N . ASP A 1 80 ? -11.117 4.117 -9.843 1.00 89.38 80 ASP A N 1
ATOM 638 C CA . ASP A 1 80 ? -10.960 2.660 -9.888 1.00 89.38 80 ASP A CA 1
ATOM 639 C C . ASP A 1 80 ? -10.212 2.137 -8.652 1.00 89.38 80 ASP A C 1
ATOM 641 O O . ASP A 1 80 ? -10.213 0.938 -8.389 1.00 89.38 80 ASP A O 1
ATOM 645 N N . VAL A 1 81 ? -9.612 3.037 -7.860 1.00 90.25 81 VAL A N 1
ATOM 646 C CA . VAL A 1 81 ? -9.008 2.716 -6.565 1.00 90.25 81 VAL A CA 1
ATOM 647 C C . VAL A 1 81 ? -10.022 3.002 -5.450 1.00 90.25 81 VAL A C 1
ATOM 649 O O . VAL A 1 81 ? -10.380 4.168 -5.213 1.00 90.25 81 VAL A O 1
ATOM 652 N N . PRO A 1 82 ? -10.500 1.967 -4.739 1.00 89.88 82 PRO A N 1
ATOM 653 C CA . PRO A 1 82 ? -11.427 2.129 -3.626 1.00 89.88 82 PRO A CA 1
ATOM 654 C C . PRO A 1 82 ? -10.825 2.953 -2.480 1.00 89.88 82 PRO A C 1
ATOM 656 O O . PRO A 1 82 ? -9.607 3.064 -2.329 1.00 89.88 82 PRO A O 1
ATOM 659 N N . LEU A 1 83 ? -11.696 3.553 -1.668 1.00 86.25 83 LEU A N 1
ATOM 660 C CA . LEU A 1 83 ? -11.292 4.367 -0.512 1.00 86.25 83 LEU A CA 1
ATOM 661 C C . LEU A 1 83 ? -11.024 3.533 0.748 1.00 86.25 83 LEU A C 1
ATOM 663 O O . LEU A 1 83 ? -10.330 3.985 1.655 1.00 86.25 83 LEU A O 1
ATOM 667 N N . ASP A 1 84 ? -11.599 2.337 0.819 1.00 83.94 84 ASP A N 1
ATOM 668 C CA . ASP A 1 84 ? -11.683 1.491 2.010 1.00 83.94 84 ASP A CA 1
ATOM 669 C C . ASP A 1 84 ? -10.697 0.313 2.001 1.00 83.94 84 ASP A C 1
ATOM 671 O O . ASP A 1 84 ? -10.389 -0.248 3.056 1.00 83.94 84 ASP A O 1
ATOM 675 N N . LYS A 1 85 ? -10.144 -0.035 0.833 1.00 90.38 85 LYS A N 1
ATOM 676 C CA . LYS A 1 85 ? -9.186 -1.134 0.685 1.00 90.38 85 LYS A CA 1
ATOM 677 C C . LYS A 1 85 ? -7.993 -0.780 -0.205 1.00 90.38 85 LYS A C 1
ATOM 679 O O . LYS A 1 85 ? -8.130 0.012 -1.141 1.00 90.38 85 LYS A O 1
ATOM 684 N N . PRO A 1 86 ? -6.817 -1.371 0.061 1.00 94.38 86 PRO A N 1
ATOM 685 C CA . PRO A 1 86 ? -5.698 -1.296 -0.863 1.00 94.38 86 PRO A CA 1
ATOM 686 C C . PRO A 1 86 ? -6.003 -2.026 -2.176 1.00 94.38 86 PRO A C 1
ATOM 688 O O . PRO A 1 86 ? -6.799 -2.960 -2.235 1.00 94.38 86 PRO A O 1
ATOM 691 N N . THR A 1 87 ? -5.351 -1.577 -3.241 1.00 95.44 87 THR A N 1
ATOM 692 C CA . THR A 1 87 ? -5.384 -2.177 -4.576 1.00 95.44 87 THR A CA 1
ATOM 693 C C . THR A 1 87 ? -3.970 -2.568 -4.964 1.00 95.44 87 THR A C 1
ATOM 695 O O . THR A 1 87 ? -3.049 -1.761 -4.826 1.00 95.44 87 THR A O 1
ATOM 698 N N . LYS A 1 88 ? -3.794 -3.802 -5.441 1.00 96.50 88 LYS A N 1
ATOM 699 C CA . LYS A 1 88 ? -2.527 -4.256 -6.008 1.00 96.50 88 LYS A CA 1
ATOM 700 C C . LYS A 1 88 ? -2.320 -3.629 -7.385 1.00 96.50 88 LYS A C 1
ATOM 702 O O . LYS A 1 88 ? -3.207 -3.702 -8.231 1.00 96.50 88 LYS A O 1
ATOM 707 N N . ILE A 1 89 ? -1.148 -3.050 -7.606 1.00 94.50 89 ILE A N 1
ATOM 708 C CA . ILE A 1 89 ? -0.715 -2.503 -8.892 1.00 94.50 89 ILE A CA 1
ATOM 709 C C . ILE A 1 89 ? 0.691 -3.018 -9.173 1.00 94.50 89 ILE A C 1
ATOM 711 O O . ILE A 1 89 ? 1.583 -2.835 -8.349 1.00 94.50 89 ILE A O 1
ATOM 715 N N . THR A 1 90 ? 0.889 -3.626 -10.338 1.00 94.12 90 THR A N 1
ATOM 716 C CA . THR A 1 90 ? 2.207 -4.080 -10.793 1.00 94.12 90 THR A CA 1
ATOM 717 C C . THR A 1 90 ? 2.772 -3.062 -11.776 1.00 94.12 90 THR A C 1
ATOM 719 O O . THR A 1 90 ? 2.135 -2.742 -12.779 1.00 94.12 90 THR A O 1
ATOM 722 N N . LEU A 1 91 ? 3.963 -2.543 -11.487 1.00 90.31 91 LEU A N 1
ATOM 723 C CA . LEU A 1 91 ? 4.672 -1.590 -12.334 1.00 90.31 91 LEU A CA 1
ATOM 724 C C . LEU A 1 91 ? 6.141 -2.002 -12.418 1.00 90.31 91 LEU A C 1
ATOM 726 O O . LEU A 1 91 ? 6.791 -2.152 -11.388 1.00 90.31 91 LEU A O 1
ATOM 730 N N . PHE A 1 92 ? 6.649 -2.192 -13.639 1.00 91.75 92 PHE A N 1
ATOM 731 C CA . PHE A 1 92 ? 8.008 -2.693 -13.891 1.00 91.75 92 PHE A CA 1
ATOM 732 C C . PHE A 1 92 ? 8.325 -3.984 -13.112 1.00 91.75 92 PHE A C 1
ATOM 734 O O . PHE A 1 92 ? 9.362 -4.084 -12.464 1.00 91.75 92 PHE A O 1
ATOM 741 N N . ASP A 1 93 ? 7.390 -4.942 -13.132 1.00 91.62 93 ASP A N 1
ATOM 742 C CA . ASP A 1 93 ? 7.460 -6.223 -12.406 1.00 91.62 93 ASP A CA 1
ATOM 743 C C . ASP A 1 93 ? 7.582 -6.105 -10.876 1.00 91.62 93 ASP A C 1
ATOM 745 O O . ASP A 1 93 ? 7.888 -7.076 -10.181 1.00 91.62 93 ASP A O 1
ATOM 749 N N . VAL A 1 94 ? 7.296 -4.922 -10.326 1.00 91.94 94 VAL A N 1
ATOM 750 C CA . VAL A 1 94 ? 7.230 -4.688 -8.887 1.00 91.94 94 VAL A CA 1
ATOM 751 C C . VAL A 1 94 ? 5.782 -4.468 -8.475 1.00 91.94 94 VAL A C 1
ATOM 753 O O . VAL A 1 94 ? 5.076 -3.621 -9.023 1.00 91.94 94 VAL A O 1
ATOM 756 N N . ASP A 1 95 ? 5.347 -5.236 -7.481 1.00 95.12 95 ASP A N 1
ATOM 757 C CA . ASP A 1 95 ? 4.012 -5.126 -6.912 1.00 95.12 95 ASP A CA 1
ATOM 758 C C . ASP A 1 95 ? 3.950 -4.032 -5.841 1.00 95.12 95 ASP A C 1
ATOM 760 O O . ASP A 1 95 ? 4.777 -3.972 -4.924 1.00 95.12 95 ASP A O 1
ATOM 764 N N . TYR A 1 96 ? 2.912 -3.204 -5.927 1.00 94.44 96 TYR A N 1
ATOM 765 C CA . TYR A 1 96 ? 2.607 -2.128 -4.994 1.00 94.44 96 TYR A CA 1
ATOM 766 C C . TYR A 1 96 ? 1.199 -2.274 -4.425 1.00 94.44 96 TYR A C 1
ATOM 768 O O . TYR A 1 96 ? 0.243 -2.544 -5.150 1.00 94.44 96 TYR A O 1
ATOM 776 N N . ALA A 1 97 ? 1.062 -2.022 -3.127 1.00 95.06 97 ALA A N 1
ATOM 777 C CA . ALA A 1 97 ? -0.218 -1.821 -2.471 1.00 95.06 97 ALA A CA 1
ATOM 778 C C . ALA A 1 97 ? -0.540 -0.322 -2.457 1.00 95.06 97 ALA A C 1
ATOM 780 O O . ALA A 1 97 ? 0.141 0.469 -1.795 1.00 95.06 97 ALA A O 1
ATOM 781 N N 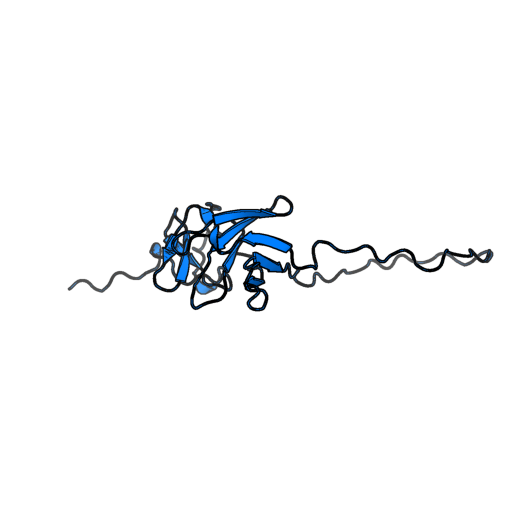. VAL A 1 98 ? -1.582 0.063 -3.193 1.00 92.88 98 VAL A N 1
ATOM 782 C CA . VAL A 1 98 ? -1.990 1.458 -3.386 1.00 92.88 98 VAL A CA 1
ATOM 783 C C . VAL A 1 98 ? -3.330 1.724 -2.712 1.00 92.88 98 VAL A C 1
ATOM 785 O O . VAL A 1 98 ? -4.283 0.977 -2.899 1.00 92.88 98 VAL A O 1
ATOM 788 N N . THR A 1 99 ? -3.430 2.803 -1.935 1.00 89.56 99 THR A N 1
ATOM 789 C CA . THR A 1 99 ? -4.690 3.241 -1.308 1.00 89.56 99 THR A CA 1
ATOM 790 C C . THR A 1 99 ? -5.020 4.666 -1.725 1.00 89.56 99 THR A C 1
ATOM 792 O O . THR A 1 99 ? -4.133 5.527 -1.709 1.00 89.56 99 THR A O 1
ATOM 795 N N . ARG A 1 100 ? -6.296 4.944 -2.011 1.00 85.88 100 ARG A N 1
ATOM 796 C CA . ARG A 1 100 ? -6.801 6.303 -2.241 1.00 85.88 100 ARG A CA 1
ATOM 797 C C . ARG A 1 100 ? -7.424 6.882 -0.971 1.00 85.88 100 ARG A C 1
ATOM 799 O O . ARG A 1 100 ? -8.001 6.157 -0.169 1.00 85.88 100 ARG A O 1
ATOM 806 N N . ARG A 1 101 ? -7.336 8.206 -0.809 1.00 76.12 101 ARG A N 1
ATOM 807 C CA . ARG A 1 101 ? -7.979 8.971 0.271 1.00 76.12 101 ARG A CA 1
ATOM 808 C C . ARG A 1 101 ? -8.654 10.218 -0.299 1.00 76.12 101 ARG A C 1
ATOM 810 O O . ARG A 1 101 ? -8.230 10.717 -1.339 1.00 76.12 101 ARG A O 1
ATOM 817 N N . LEU A 1 102 ? -9.715 10.691 0.355 1.00 71.56 102 LEU A N 1
ATOM 818 C CA . LEU A 1 102 ? -10.415 11.922 -0.045 1.00 71.56 102 LEU A CA 1
ATOM 819 C C . LEU A 1 102 ? -9.739 13.174 0.528 1.00 71.56 102 LEU A C 1
ATOM 821 O O . LEU A 1 102 ? -9.664 14.201 -0.136 1.00 71.56 102 LEU A O 1
ATOM 825 N N . ASP A 1 103 ? -9.235 13.072 1.754 1.00 73.56 103 ASP A N 1
ATOM 826 C CA . ASP A 1 103 ? -8.714 14.164 2.580 1.00 73.56 103 ASP A CA 1
ATOM 827 C C . ASP A 1 103 ? -7.179 14.195 2.660 1.00 73.56 103 ASP A C 1
ATOM 829 O O . ASP A 1 103 ? -6.596 15.104 3.249 1.00 73.56 103 ASP A O 1
ATOM 833 N N . ARG A 1 104 ? -6.504 13.195 2.087 1.00 70.88 104 ARG A N 1
ATOM 834 C CA . ARG A 1 104 ? -5.054 12.998 2.198 1.00 70.88 104 ARG A CA 1
ATOM 835 C C . ARG A 1 104 ? -4.460 12.559 0.872 1.00 70.88 104 ARG A C 1
ATOM 837 O O . ARG A 1 104 ? -5.170 12.104 -0.023 1.00 70.88 104 ARG A O 1
ATOM 844 N N . GLU A 1 105 ? -3.142 12.666 0.775 1.00 76.06 105 GLU A N 1
ATOM 845 C CA . GLU A 1 105 ? -2.423 12.090 -0.354 1.00 76.06 105 GLU A CA 1
ATOM 846 C C . GLU A 1 105 ? -2.613 10.561 -0.386 1.00 76.06 105 GLU A C 1
ATOM 848 O O . GLU A 1 105 ? -2.700 9.914 0.670 1.00 76.06 105 GLU A O 1
ATOM 853 N N . PRO A 1 106 ? -2.705 9.974 -1.588 1.00 82.00 106 PRO A N 1
ATOM 854 C CA . PRO A 1 106 ? -2.698 8.534 -1.750 1.00 82.00 106 PRO A CA 1
ATOM 855 C C . PRO A 1 106 ? -1.383 7.940 -1.238 1.00 82.00 106 PRO A C 1
ATOM 857 O O . PRO A 1 106 ? -0.354 8.607 -1.137 1.00 82.00 106 PRO A O 1
ATOM 860 N N . LEU A 1 107 ? -1.428 6.657 -0.906 1.00 85.56 107 LEU A N 1
ATOM 861 C CA . LEU A 1 107 ? -0.280 5.895 -0.428 1.00 85.56 107 LEU A CA 1
ATOM 862 C C . LEU A 1 107 ? 0.032 4.801 -1.437 1.00 85.56 107 LEU A C 1
ATOM 864 O O . LEU A 1 107 ? -0.890 4.147 -1.917 1.00 85.56 107 LEU A O 1
ATOM 868 N N . ALA A 1 108 ? 1.316 4.581 -1.697 1.00 89.62 108 ALA A N 1
ATOM 869 C CA . ALA A 1 108 ? 1.819 3.431 -2.430 1.00 89.62 108 ALA A CA 1
ATOM 870 C C . ALA A 1 108 ? 3.050 2.874 -1.714 1.00 89.62 108 ALA A C 1
ATOM 872 O O . ALA A 1 108 ? 4.058 3.566 -1.566 1.00 89.62 108 ALA A O 1
ATOM 873 N N . LEU A 1 109 ? 2.944 1.633 -1.249 1.00 91.69 109 LEU A N 1
ATOM 874 C CA . LEU A 1 109 ? 4.034 0.876 -0.630 1.00 91.69 109 LEU A CA 1
ATOM 875 C C . LEU A 1 109 ? 4.308 -0.363 -1.474 1.00 91.69 109 LEU A C 1
ATOM 877 O O . LEU A 1 109 ? 3.403 -0.832 -2.160 1.00 91.69 109 LEU A O 1
ATOM 881 N N . LEU A 1 110 ? 5.515 -0.927 -1.390 1.00 93.44 110 LEU A N 1
ATOM 882 C CA . LEU A 1 110 ? 5.747 -2.281 -1.899 1.00 93.44 110 LEU A CA 1
ATOM 883 C C . LEU A 1 110 ? 4.694 -3.231 -1.326 1.00 93.44 110 LEU A C 1
ATOM 885 O O . LEU A 1 110 ? 4.381 -3.168 -0.134 1.00 93.44 110 LEU A O 1
ATOM 889 N N . ASP A 1 111 ? 4.179 -4.133 -2.156 1.00 96.12 111 ASP A N 1
ATOM 890 C CA . ASP A 1 111 ? 3.156 -5.101 -1.768 1.00 96.12 111 ASP A CA 1
ATOM 891 C C . ASP A 1 111 ? 3.742 -6.271 -0.960 1.00 96.12 111 ASP A C 1
ATOM 893 O O . ASP A 1 111 ? 3.574 -7.449 -1.264 1.00 96.12 111 ASP A O 1
ATOM 897 N N . ARG A 1 112 ? 4.525 -5.937 0.065 1.00 95.06 112 ARG A N 1
ATOM 898 C CA . ARG A 1 112 ? 5.285 -6.892 0.855 1.00 95.06 112 ARG A CA 1
ATOM 899 C C . ARG A 1 112 ? 5.487 -6.368 2.264 1.00 95.06 112 ARG A C 1
ATOM 901 O O . ARG A 1 112 ? 6.264 -5.447 2.510 1.00 95.06 112 ARG A O 1
ATOM 908 N N . CYS A 1 113 ? 4.836 -7.009 3.223 1.00 95.25 113 CYS A N 1
ATOM 909 C CA . CYS A 1 113 ? 4.978 -6.671 4.627 1.00 95.25 113 CYS A CA 1
ATOM 910 C C . CYS A 1 113 ? 6.420 -6.956 5.100 1.00 95.25 113 CYS A C 1
ATOM 912 O O . CYS A 1 113 ? 6.877 -8.098 4.988 1.00 95.25 113 CYS A O 1
ATOM 914 N N . PRO A 1 114 ? 7.134 -5.985 5.700 1.00 91.69 114 PRO A N 1
ATOM 915 C CA . PRO A 1 114 ? 8.517 -6.177 6.152 1.00 91.69 114 PRO A CA 1
ATOM 916 C C . PRO A 1 114 ? 8.658 -7.194 7.296 1.00 91.69 114 PRO A C 1
ATOM 918 O O . PRO A 1 114 ? 9.768 -7.621 7.594 1.00 91.69 114 PRO A O 1
ATOM 9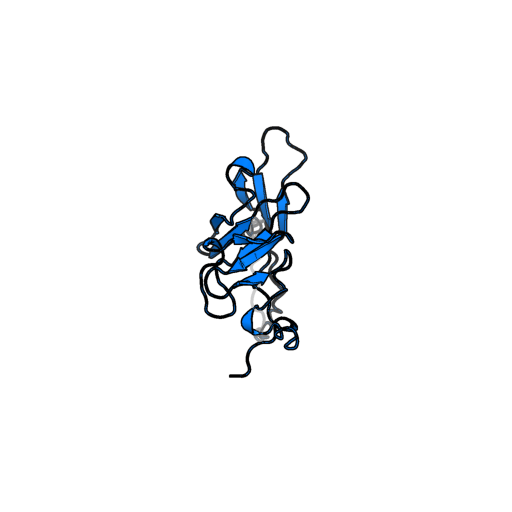21 N N . HIS A 1 115 ? 7.553 -7.607 7.927 1.00 92.25 115 HIS A N 1
ATOM 922 C CA . HIS A 1 115 ? 7.566 -8.632 8.969 1.00 92.25 115 HIS A CA 1
ATOM 923 C C . HIS A 1 115 ? 7.849 -10.033 8.398 1.00 92.25 115 HIS A C 1
ATOM 925 O O . HIS A 1 115 ? 8.810 -10.678 8.808 1.00 92.25 115 HIS A O 1
ATOM 931 N N . ARG A 1 116 ? 7.007 -10.524 7.475 1.00 93.44 116 ARG A N 1
ATOM 932 C CA . ARG A 1 116 ? 7.098 -11.893 6.914 1.00 93.44 116 ARG A CA 1
ATOM 933 C C . ARG A 1 116 ? 6.711 -11.998 5.437 1.00 93.44 116 ARG A C 1
ATOM 935 O O . ARG A 1 116 ? 6.445 -13.085 4.947 1.00 93.44 116 ARG A O 1
ATOM 942 N N . GLY A 1 117 ? 6.662 -10.876 4.729 1.00 94.06 117 GLY A N 1
ATOM 943 C CA . GLY A 1 117 ? 6.451 -10.849 3.285 1.00 94.06 117 GLY A CA 1
ATOM 944 C C . GLY A 1 117 ? 5.010 -11.013 2.805 1.00 94.06 117 GLY A C 1
ATOM 945 O O . GLY A 1 117 ? 4.818 -11.073 1.601 1.00 94.06 117 GLY A O 1
ATOM 946 N N . ALA A 1 118 ? 4.016 -11.059 3.699 1.00 97.06 118 ALA A N 1
ATOM 947 C CA . ALA A 1 118 ? 2.606 -11.084 3.298 1.00 97.06 118 ALA A CA 1
ATOM 948 C C . ALA A 1 118 ? 2.247 -9.871 2.424 1.00 97.06 118 ALA A C 1
ATOM 950 O O . ALA A 1 118 ? 2.755 -8.773 2.681 1.00 97.06 118 ALA A O 1
ATOM 951 N N . ALA A 1 119 ? 1.366 -10.068 1.444 1.00 97.44 119 ALA A N 1
ATOM 952 C CA . ALA A 1 119 ? 0.882 -8.995 0.586 1.00 97.44 119 ALA A CA 1
ATOM 953 C C . ALA A 1 119 ? 0.143 -7.945 1.429 1.00 97.44 119 ALA A C 1
ATOM 955 O O . ALA A 1 119 ? -0.734 -8.255 2.238 1.00 97.44 119 ALA A O 1
ATOM 956 N N . LEU A 1 120 ? 0.531 -6.681 1.279 1.00 96.69 120 LEU A N 1
ATOM 957 C CA . LEU A 1 120 ? -0.137 -5.564 1.943 1.00 96.69 120 LEU A CA 1
ATOM 958 C C . LEU A 1 120 ? -1.451 -5.198 1.240 1.00 96.69 120 LEU A C 1
ATOM 960 O O . LEU A 1 120 ? -2.347 -4.653 1.881 1.00 96.69 120 LEU A O 1
ATOM 964 N N . SER A 1 121 ? -1.583 -5.527 -0.044 1.00 97.06 121 SER A N 1
ATOM 965 C CA . SER A 1 121 ? -2.776 -5.355 -0.872 1.00 97.06 121 SER A CA 1
ATOM 966 C C . SER A 1 121 ? -3.934 -6.269 -0.472 1.00 97.06 121 SER A C 1
ATOM 968 O O . SER A 1 121 ? -5.082 -5.964 -0.772 1.00 97.06 121 SER A O 1
ATOM 970 N N . GLU A 1 122 ? -3.662 -7.337 0.276 1.00 97.50 122 GLU A N 1
ATOM 971 C CA . GLU A 1 122 ? -4.686 -8.177 0.913 1.00 97.50 122 GLU A CA 1
ATOM 972 C C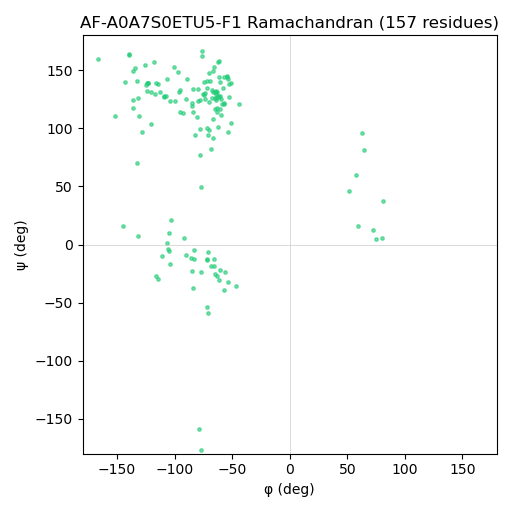 . GLU A 1 122 ? -5.165 -7.597 2.255 1.00 97.50 122 GLU A C 1
ATOM 974 O O . GLU A 1 122 ? -6.059 -8.140 2.900 1.00 97.50 122 GLU A O 1
ATOM 979 N N . GLY A 1 123 ? -4.542 -6.504 2.701 1.00 95.75 123 GLY A N 1
ATOM 980 C CA . GLY A 1 123 ? -4.836 -5.813 3.946 1.00 95.75 123 GLY A CA 1
ATOM 981 C C . GLY A 1 123 ? -6.071 -4.915 3.902 1.00 95.75 123 GLY A C 1
ATOM 982 O O . GLY A 1 123 ? -6.962 -5.033 3.065 1.00 95.75 123 GLY A O 1
ATOM 983 N N . ARG A 1 124 ? -6.109 -3.964 4.836 1.00 94.88 124 ARG A N 1
ATOM 984 C CA . ARG A 1 124 ? -7.181 -2.965 4.946 1.00 94.88 124 ARG A CA 1
ATOM 985 C C . ARG A 1 124 ? -6.639 -1.586 5.281 1.00 94.88 124 ARG A C 1
ATOM 987 O O . ARG A 1 124 ? -5.521 -1.451 5.779 1.00 94.88 124 ARG A O 1
ATOM 994 N N . VAL A 1 125 ? -7.460 -0.566 5.062 1.00 92.12 125 VAL A N 1
ATOM 995 C CA . VAL A 1 125 ? -7.189 0.791 5.534 1.00 92.12 125 VAL A CA 1
ATOM 996 C C . VAL A 1 125 ? -7.795 0.974 6.926 1.00 92.12 125 VAL A C 1
ATOM 998 O O . VAL A 1 125 ? -8.979 0.722 7.129 1.00 92.12 125 VAL A O 1
ATOM 1001 N N . THR A 1 126 ? -6.991 1.393 7.905 1.00 91.56 126 THR A N 1
ATOM 1002 C CA . THR A 1 126 ? -7.493 1.695 9.257 1.00 91.56 126 THR A CA 1
ATOM 1003 C C . THR A 1 126 ? -8.231 3.035 9.296 1.00 91.56 126 THR A C 1
ATOM 1005 O O . THR A 1 126 ? -8.081 3.864 8.396 1.00 91.56 126 THR A O 1
ATOM 1008 N N . SER A 1 127 ? -8.971 3.303 10.375 1.00 89.12 127 SER 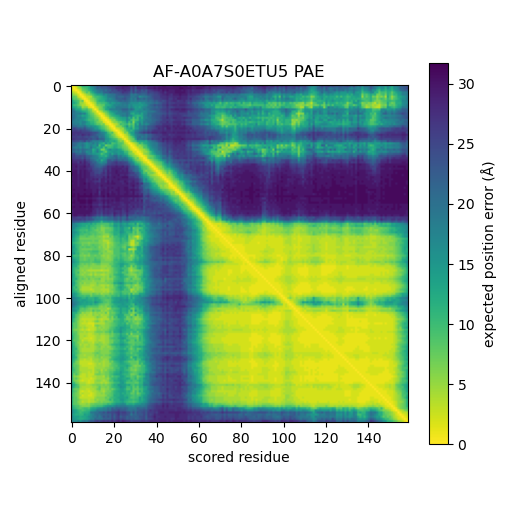A N 1
ATOM 1009 C CA . SER A 1 127 ? -9.646 4.593 10.595 1.00 89.12 127 SER A CA 1
ATOM 1010 C C . SER A 1 127 ? -8.677 5.778 10.684 1.00 89.12 127 SER A C 1
ATOM 1012 O O . SER A 1 127 ? -9.008 6.882 10.264 1.00 89.12 127 SER A O 1
ATOM 1014 N N . GLN A 1 128 ? -7.449 5.557 11.166 1.00 87.94 128 GLN A N 1
ATOM 1015 C CA . GLN A 1 128 ? -6.369 6.555 11.164 1.00 87.94 128 GLN A CA 1
ATOM 1016 C C . GLN A 1 128 ? -5.806 6.810 9.762 1.00 87.94 128 GLN A C 1
ATOM 1018 O O . GLN A 1 128 ? -5.049 7.761 9.550 1.00 87.94 128 GLN A O 1
ATOM 1023 N N . GLY A 1 129 ? -6.156 5.952 8.809 1.00 87.06 129 GLY A N 1
ATOM 1024 C CA . GLY A 1 129 ? -5.659 5.989 7.454 1.00 87.06 129 GLY A CA 1
ATOM 1025 C C . GLY A 1 129 ? -4.286 5.357 7.274 1.00 87.06 129 GLY A C 1
ATOM 1026 O O . GLY A 1 129 ? -3.479 5.845 6.483 1.00 87.06 129 GLY A O 1
ATOM 1027 N N . TRP A 1 130 ? -4.015 4.271 7.988 1.00 91.19 130 TRP A N 1
ATOM 1028 C CA . TRP A 1 130 ? -2.814 3.461 7.797 1.00 91.19 130 TRP A CA 1
ATOM 1029 C C . TRP A 1 130 ? -3.130 2.210 6.986 1.00 91.19 130 TRP A C 1
ATOM 1031 O O . TRP A 1 130 ? -4.262 1.725 6.999 1.00 91.19 130 TRP A O 1
ATOM 1041 N N . LEU A 1 131 ? -2.133 1.688 6.275 1.00 93.06 131 LEU A N 1
ATOM 1042 C CA . LEU A 1 131 ? -2.241 0.401 5.600 1.00 93.06 131 LEU A CA 1
ATOM 1043 C C . LEU A 1 131 ? -1.924 -0.710 6.598 1.00 93.06 131 LEU A C 1
ATOM 1045 O O . LEU A 1 131 ? -0.794 -0.807 7.075 1.00 93.06 131 LEU A O 1
ATOM 1049 N N . GLN A 1 132 ? -2.917 -1.533 6.921 1.00 95.31 132 GLN A N 1
ATOM 1050 C CA . GLN A 1 132 ? -2.785 -2.626 7.873 1.00 95.31 132 GLN A CA 1
ATOM 1051 C C . GLN A 1 132 ? -2.692 -3.972 7.159 1.00 95.31 132 GLN A C 1
ATOM 1053 O O . GLN A 1 132 ? -3.591 -4.357 6.417 1.00 95.31 132 GLN A O 1
ATOM 1058 N N . CYS A 1 133 ? -1.616 -4.703 7.439 1.00 96.69 133 CYS A N 1
ATOM 1059 C CA . CYS A 1 133 ? -1.355 -6.038 6.912 1.00 96.69 133 CYS A CA 1
ATOM 1060 C C . CYS A 1 133 ? -2.391 -7.055 7.416 1.00 96.69 133 CYS A C 1
ATOM 1062 O O . CYS A 1 133 ? -2.607 -7.163 8.627 1.00 96.69 133 CYS A O 1
ATOM 1064 N N . ALA A 1 134 ? -2.963 -7.852 6.508 1.00 97.06 134 ALA A N 1
ATOM 1065 C CA . ALA A 1 134 ? -3.944 -8.889 6.843 1.00 97.06 134 ALA A CA 1
ATOM 1066 C C . ALA A 1 134 ? -3.381 -10.019 7.713 1.00 97.06 134 ALA A C 1
ATOM 1068 O O . ALA A 1 134 ? -4.127 -10.644 8.457 1.00 97.06 134 ALA A O 1
ATOM 1069 N N . TYR A 1 135 ? -2.069 -10.270 7.661 1.00 96.69 135 TYR A N 1
ATOM 1070 C CA . TYR A 1 135 ? -1.487 -11.409 8.366 1.00 96.69 135 TYR A CA 1
ATOM 1071 C C . TYR A 1 135 ? -1.465 -11.207 9.889 1.00 96.69 135 TYR A C 1
ATOM 1073 O O . TYR A 1 135 ? -1.955 -12.030 10.651 1.00 96.69 135 TYR A O 1
ATOM 1081 N N . HIS A 1 136 ? -0.884 -10.098 10.345 1.00 95.69 136 HIS A N 1
ATOM 1082 C CA . HIS A 1 136 ? -0.624 -9.863 11.769 1.00 95.69 136 HIS A CA 1
ATOM 1083 C C . HIS A 1 136 ? -1.071 -8.476 12.238 1.00 95.69 136 HIS A C 1
ATOM 1085 O O . HIS A 1 136 ? -0.751 -8.076 13.352 1.00 95.69 136 HIS A O 1
ATOM 1091 N N . GLY A 1 137 ? -1.760 -7.708 11.395 1.00 95.31 137 GLY A N 1
ATOM 1092 C CA . GLY A 1 137 ? -2.280 -6.400 11.777 1.00 95.31 137 GLY A CA 1
ATOM 1093 C C . GLY A 1 137 ? -1.225 -5.302 11.928 1.00 95.31 137 GLY A C 1
ATOM 1094 O O . GLY A 1 137 ? -1.555 -4.240 12.447 1.00 95.31 137 GLY A O 1
ATOM 1095 N N . TRP A 1 138 ? 0.013 -5.516 11.472 1.00 95.62 138 TRP A N 1
ATOM 1096 C CA . TRP A 1 138 ? 1.027 -4.458 11.429 1.00 95.62 138 TRP A CA 1
ATOM 1097 C C . TRP A 1 138 ? 0.541 -3.326 10.525 1.00 95.62 138 TRP A C 1
ATOM 1099 O O . TRP A 1 138 ? 0.154 -3.591 9.384 1.00 95.62 138 TRP A O 1
ATOM 1109 N N . ALA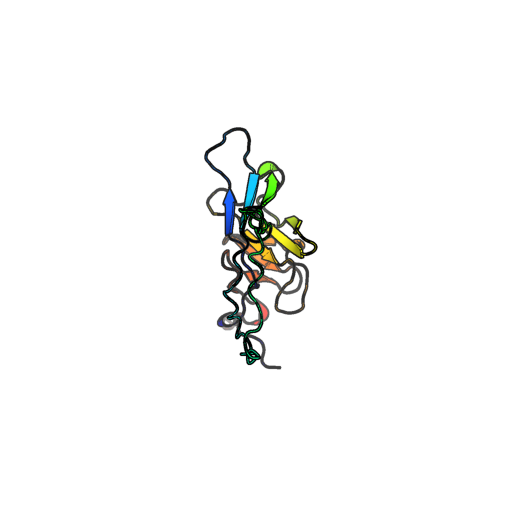 A 1 139 ? 0.552 -2.094 11.029 1.00 94.38 139 ALA A N 1
ATOM 1110 C CA . ALA A 1 139 ? 0.018 -0.931 10.328 1.00 94.38 139 ALA A CA 1
ATOM 1111 C C . ALA A 1 139 ? 1.116 0.076 9.980 1.00 94.38 139 ALA A C 1
ATOM 1113 O O . ALA A 1 139 ? 1.980 0.363 10.810 1.00 94.38 139 ALA A O 1
ATOM 1114 N N . PHE A 1 140 ? 1.056 0.625 8.765 1.00 92.56 140 PHE A N 1
ATOM 1115 C CA . PHE A 1 140 ? 2.052 1.543 8.214 1.00 92.56 140 PHE A CA 1
ATOM 1116 C C . PHE A 1 140 ? 1.40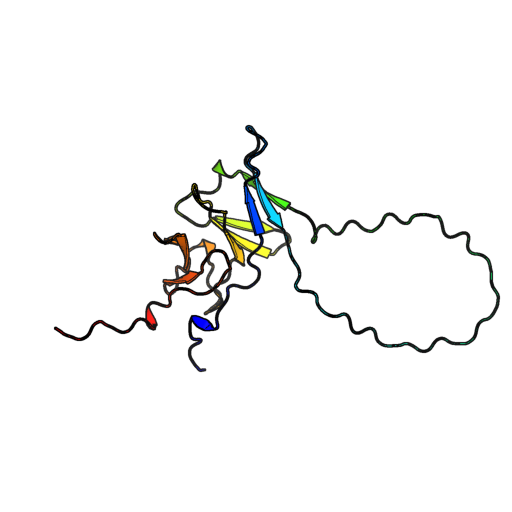7 2.854 7.757 1.00 92.56 140 PHE A C 1
ATOM 1118 O O . PHE A 1 140 ? 0.340 2.845 7.137 1.00 92.56 140 PHE A O 1
ATOM 1125 N N . ASP A 1 141 ? 2.053 3.981 8.053 1.00 89.62 141 ASP A N 1
ATOM 1126 C CA . ASP A 1 141 ? 1.604 5.295 7.587 1.00 89.62 141 ASP A CA 1
ATOM 1127 C C . ASP A 1 141 ? 1.939 5.562 6.110 1.00 89.62 1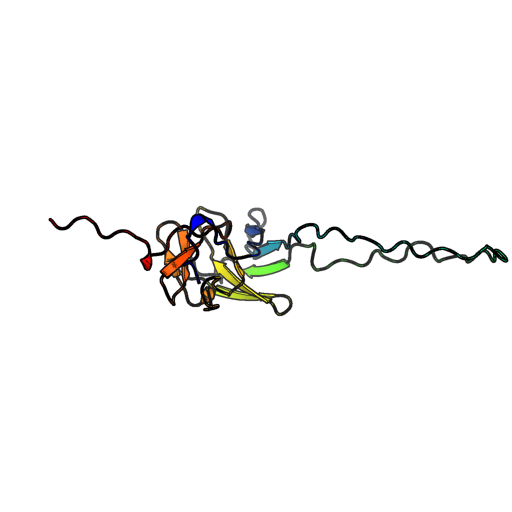41 ASP A C 1
ATOM 1129 O O . ASP A 1 141 ? 2.493 4.721 5.398 1.00 89.62 141 ASP A O 1
ATOM 1133 N N . THR A 1 142 ? 1.616 6.771 5.643 1.00 82.38 142 THR A N 1
ATOM 1134 C CA . THR A 1 142 ? 1.873 7.196 4.261 1.00 82.38 142 THR A CA 1
ATOM 1135 C C . THR A 1 142 ? 3.359 7.314 3.907 1.00 82.38 142 THR A C 1
ATOM 1137 O O . THR A 1 142 ? 3.704 7.329 2.731 1.00 82.38 142 THR A O 1
ATOM 1140 N N . GLY A 1 143 ? 4.246 7.411 4.899 1.00 81.31 143 GLY A N 1
ATOM 1141 C CA . GLY A 1 143 ? 5.700 7.379 4.724 1.00 81.31 143 GLY A CA 1
ATOM 1142 C C . GLY A 1 143 ? 6.291 5.972 4.850 1.00 81.31 143 GLY A C 1
ATOM 1143 O O . GLY A 1 143 ? 7.517 5.825 4.864 1.00 81.31 143 GLY A O 1
ATOM 1144 N N . GLY A 1 144 ? 5.438 4.951 4.985 1.00 87.62 144 GLY A N 1
ATOM 1145 C CA . GLY A 1 144 ? 5.820 3.562 5.191 1.00 87.62 144 GLY A CA 1
ATOM 1146 C C . GLY A 1 144 ? 6.319 3.255 6.601 1.00 87.62 144 GLY A C 1
ATOM 1147 O O . GLY A 1 144 ? 6.750 2.129 6.838 1.00 87.62 144 GLY A O 1
ATOM 1148 N N . ALA A 1 145 ? 6.295 4.197 7.548 1.00 90.00 145 ALA A N 1
ATOM 1149 C CA . ALA A 1 145 ? 6.728 3.924 8.915 1.00 90.00 145 ALA A CA 1
ATOM 1150 C C . ALA A 1 145 ? 5.701 3.042 9.627 1.00 90.00 145 ALA A C 1
ATOM 1152 O O . ALA A 1 145 ? 4.497 3.280 9.530 1.00 90.00 145 ALA A O 1
ATOM 1153 N N . CYS A 1 146 ? 6.174 2.016 10.338 1.00 92.75 146 CYS A N 1
ATOM 1154 C CA . CYS A 1 146 ? 5.304 1.230 11.201 1.00 92.75 146 CYS A CA 1
ATOM 1155 C C . CYS A 1 146 ? 4.755 2.126 12.317 1.00 92.75 146 CYS A C 1
ATOM 1157 O O . CYS A 1 146 ? 5.514 2.817 12.998 1.00 92.75 146 CYS A O 1
ATOM 1159 N N . GLN A 1 147 ? 3.441 2.071 12.512 1.00 93.00 147 GLN A N 1
ATOM 1160 C CA . GLN A 1 147 ? 2.721 2.831 13.531 1.00 93.00 147 GLN A CA 1
ATOM 1161 C C . GLN A 1 147 ? 2.079 1.945 14.604 1.00 93.00 147 GLN A C 1
ATOM 1163 O O . GLN A 1 147 ? 1.955 2.365 15.750 1.00 93.00 147 GLN A O 1
ATOM 1168 N N . SER A 1 148 ? 1.695 0.710 14.266 1.00 92.94 148 SER A N 1
ATOM 1169 C CA . SER A 1 148 ? 1.151 -0.250 15.235 1.00 92.94 148 SER A CA 1
ATOM 1170 C C . SER A 1 148 ? 1.623 -1.671 14.938 1.00 92.94 148 SER A C 1
ATOM 1172 O O . SER A 1 148 ? 1.697 -2.102 13.783 1.00 92.94 148 SER A O 1
ATOM 1174 N N . VAL A 1 149 ? 1.929 -2.385 16.021 1.00 93.25 149 VAL A N 1
ATOM 1175 C CA . VAL A 1 149 ? 2.175 -3.826 16.071 1.00 93.25 149 VAL A CA 1
ATOM 1176 C C . VAL A 1 149 ? 1.274 -4.363 17.180 1.00 93.25 149 VAL A C 1
ATOM 1178 O O . VAL A 1 149 ? 1.677 -4.297 18.343 1.00 93.25 149 VAL A O 1
ATOM 1181 N N . PRO A 1 150 ? 0.079 -4.889 16.861 1.00 91.31 150 PRO A N 1
ATOM 1182 C CA . PRO A 1 150 ? -0.892 -5.307 17.876 1.00 91.31 150 PRO A CA 1
ATOM 1183 C C . PRO A 1 150 ? -0.320 -6.284 18.914 1.00 91.31 150 PRO A C 1
ATOM 1185 O O . PRO A 1 150 ? -0.666 -6.243 20.086 1.00 91.31 150 PRO A O 1
ATOM 1188 N N . GLN A 1 151 ? 0.630 -7.129 18.513 1.00 87.81 151 GLN A N 1
ATOM 1189 C CA . GLN A 1 151 ? 1.298 -8.101 19.386 1.00 87.81 151 GLN A CA 1
ATOM 1190 C C . GLN A 1 151 ? 2.282 -7.475 20.390 1.00 87.81 151 GLN A C 1
ATOM 1192 O O . GLN A 1 151 ? 2.766 -8.169 21.280 1.00 87.81 151 GLN A O 1
ATOM 1197 N N . GLN A 1 152 ? 2.640 -6.201 20.218 1.00 86.25 152 GLN A N 1
ATOM 1198 C CA . GLN A 1 152 ? 3.502 -5.436 21.126 1.00 86.25 152 GLN A CA 1
ATOM 1199 C C . GLN A 1 152 ? 2.705 -4.430 21.965 1.00 86.25 152 GLN A C 1
ATOM 1201 O O . GLN A 1 152 ? 3.289 -3.755 22.815 1.00 86.25 152 GLN A O 1
ATOM 1206 N N . GLU A 1 153 ? 1.396 -4.311 21.740 1.00 79.12 153 GLU A N 1
ATOM 1207 C CA . GLU A 1 153 ? 0.539 -3.469 22.564 1.00 79.12 153 GLU A CA 1
ATOM 1208 C C . GLU A 1 153 ? 0.416 -4.118 23.945 1.00 79.12 153 GLU A C 1
ATOM 1210 O O . GLU A 1 153 ? 0.066 -5.2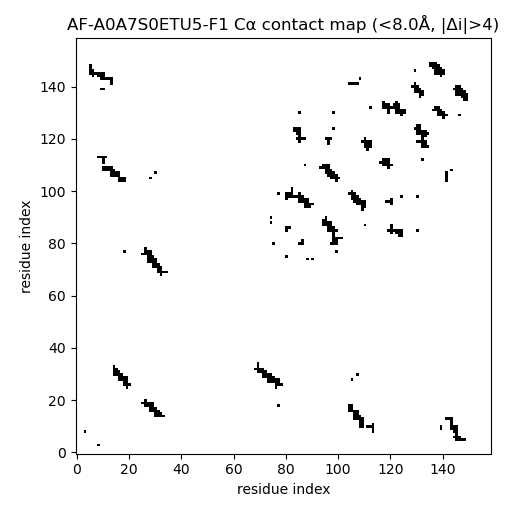91 24.091 1.00 79.12 153 GLU A O 1
ATOM 1215 N N . ARG A 1 154 ? 0.799 -3.370 24.983 1.00 70.56 154 ARG A N 1
ATOM 1216 C CA . ARG A 1 154 ? 0.707 -3.859 26.356 1.00 70.56 154 ARG A CA 1
ATOM 1217 C C . ARG A 1 154 ? -0.773 -3.979 26.695 1.00 70.56 154 ARG A C 1
ATOM 1219 O O . ARG A 1 154 ? -1.501 -2.997 26.556 1.00 70.56 154 ARG A O 1
ATOM 1226 N N . ALA A 1 155 ? -1.199 -5.156 27.150 1.00 66.81 155 ALA A N 1
ATOM 1227 C CA . ALA A 1 155 ? -2.547 -5.319 27.675 1.00 66.81 155 ALA A CA 1
ATOM 1228 C C . ALA A 1 155 ? -2.801 -4.250 28.757 1.00 66.81 155 ALA A C 1
ATOM 1230 O O . ALA A 1 155 ? -1.889 -3.979 29.554 1.00 66.81 155 ALA A O 1
ATOM 1231 N N . PRO A 1 156 ? -3.993 -3.626 28.784 1.00 66.38 156 PRO A N 1
ATOM 1232 C CA . PRO A 1 156 ? -4.363 -2.775 29.903 1.00 66.38 156 PRO A CA 1
ATOM 1233 C C . PRO A 1 156 ? -4.212 -3.579 31.204 1.00 66.38 156 PRO A C 1
ATOM 1235 O O . PRO A 1 156 ? -4.408 -4.801 31.187 1.00 66.38 156 PRO A O 1
ATOM 1238 N N . PRO A 1 157 ? -3.802 -2.936 32.313 1.00 68.06 157 PRO A N 1
ATOM 1239 C CA . PRO A 1 157 ? -3.705 -3.631 33.589 1.00 68.06 157 PRO A CA 1
ATOM 1240 C C . PRO A 1 157 ? -5.050 -4.308 33.902 1.00 68.06 157 PRO A C 1
ATOM 1242 O O . PRO A 1 157 ? -6.093 -3.743 33.559 1.00 68.06 157 PRO A O 1
ATOM 1245 N N . PRO A 1 158 ? -5.042 -5.517 34.494 1.00 74.94 158 PRO A N 1
ATOM 1246 C CA . PRO A 1 158 ? -6.278 -6.138 34.951 1.00 74.94 158 PRO A CA 1
ATOM 1247 C C . PRO A 1 158 ? -7.012 -5.178 35.898 1.00 74.94 158 PRO A C 1
ATOM 1249 O O . PRO A 1 158 ? -6.362 -4.419 36.622 1.00 74.94 158 PRO A O 1
ATOM 1252 N N . ALA A 1 159 ? -8.345 -5.192 35.811 1.00 72.44 159 ALA A N 1
ATOM 1253 C CA . ALA A 1 159 ? -9.236 -4.354 36.612 1.00 72.44 159 ALA A CA 1
ATOM 1254 C C . ALA A 1 159 ? -9.078 -4.602 38.118 1.00 72.44 159 ALA A C 1
ATOM 1256 O O . ALA A 1 159 ? -8.806 -5.766 38.496 1.00 72.44 159 ALA A O 1
#

InterPro domains:
  IPR017941 Rieske [2Fe-2S] iron-sulphur domain [PF00355] (71-154)
  IPR017941 Rieske [2Fe-2S] iron-sulphur domain [PS51296] (72-159)
  IPR036922 Rieske [2Fe-2S] iron-sulphur domain superfamily [G3DSA:2.102.10.10] (68-159)
  IPR036922 Rieske [2Fe-2S] iron-sulphur domain superfamily [SSF50022] (67-155)
  IPR050584 Cholesterol 7-desaturase [PTHR21266] (62-153)

Sequence (159 aa):
VRPASCKSVRATHALRARARRDQPYLHALLLMFSLPSVLLLSPRLHSPPRTGRIASIAPAARFEAFDWLDHWQPIAWARDVPLDKPTKITLFDVDYAVTRRLDREPLALLDRCPHRGAALSEGRVTSQGWLQCAYHGWAFDTGGACQSVPQQERAPPPA

Secondary structure (DSSP, 8-state):
-PPPPGGG-B-S--EEEEE--S-TT--EEEEE------------PPPPPP-------PPS-------GGGS-EEEEEGGGS-SSS-EEEEETTEEEEEE--SSS--EEEESS-TTT---STTSEE-TTS-EE-TTT--EE-TTSBEEE-GGGSPPPPP-

Nearest PDB structures (foldseek):
  8jng-assembly1_A  TM=8.560E-01  e=1.801E-03  Porphyridium purpureum
  3c0d-assembly3_C  TM=8.020E-01  e=3.803E-02  Vibrio parahaemolyticus RIMD 2210633
  4qup-assembly1_A  TM=6.831E-01  e=4.747E-02  Sinorhizobium meliloti 1021
  6zgp-assembly2_F  TM=6.864E-01  e=5.926E-02  Acinetobacter baumannii
  6zgp-assembly3_G  TM=6.822E-01  e=5.926E-02  Acinetobacter baumannii

Solvent-accessible surface area (backbone atoms only — not comparable to full-atom values): 9810 Å² total; per-residue (Å²): 132,82,80,81,52,48,91,80,41,53,41,63,69,44,33,58,32,44,67,53,85,88,43,99,88,53,49,35,34,31,36,32,53,75,80,78,89,73,82,79,80,76,80,87,77,84,80,80,87,92,74,83,89,74,86,74,82,66,75,81,75,71,75,77,79,81,60,75,68,73,39,74,40,82,77,44,48,47,88,80,40,46,72,66,37,35,39,75,47,76,56,95,93,41,53,25,19,34,35,39,52,93,91,51,74,34,32,34,32,47,33,38,36,78,87,81,55,51,48,34,28,71,21,38,50,45,97,92,61,24,51,23,27,61,88,69,49,41,21,22,42,70,75,16,39,37,75,43,46,64,90,72,57,76,75,76,78,82,131

Foldseek 3Di:
DPQDDLQRDFQPDWWQWAQDPPDPVARFIKTADDDDDDDPPDDDDDDDDDDDDDPPPPPPDPDPPDDPNGDIDGFDHLVVADQWAWDWTADPNWIWTWHDHDVDGIIIGGLADPNHGHGLRVFTQDPVGWRAGPPQRFTADRRRRTDDRPVPDDDDPDD

pLDDT: mean 73.96, std 19.2, range [37.81, 97.5]

Organism: NCBI:txid33657